Protein AF-A0A7S4M779-F1 (afdb_monomer_lite)

Structure (mmCIF, N/CA/C/O backbone):
data_AF-A0A7S4M779-F1
#
_entry.id   AF-A0A7S4M779-F1
#
loop_
_atom_site.group_PDB
_atom_site.id
_atom_site.type_symbol
_atom_site.label_ato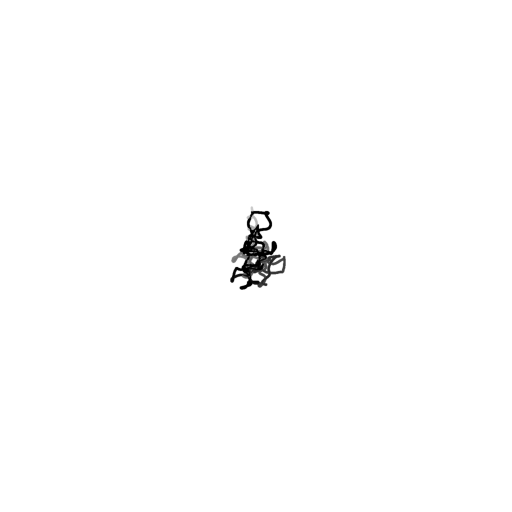m_id
_atom_site.label_alt_id
_atom_site.label_comp_id
_atom_site.label_asym_id
_atom_site.label_entity_id
_atom_site.label_seq_id
_atom_site.pdbx_PDB_ins_code
_atom_site.Cartn_x
_atom_site.Cartn_y
_atom_site.Cartn_z
_atom_site.occupancy
_atom_site.B_iso_or_equiv
_atom_site.auth_seq_id
_atom_site.auth_comp_id
_atom_site.auth_asym_id
_atom_site.auth_atom_id
_atom_site.pdbx_PDB_model_num
ATOM 1 N N . GLU A 1 1 ? 30.381 0.265 -38.214 1.00 66.50 1 GLU A N 1
ATOM 2 C CA . GLU A 1 1 ? 31.724 0.173 -38.810 1.00 66.50 1 GLU A CA 1
ATOM 3 C C . GLU A 1 1 ? 31.673 -0.501 -40.183 1.00 66.50 1 GLU A C 1
ATOM 5 O O . GLU A 1 1 ? 31.716 -1.721 -40.270 1.00 66.50 1 GLU A O 1
ATOM 10 N N . ASN A 1 2 ? 31.564 0.276 -41.263 1.00 76.19 2 ASN A N 1
ATOM 11 C CA . ASN A 1 2 ? 31.778 -0.191 -42.644 1.00 76.19 2 ASN A CA 1
ATOM 12 C C . ASN A 1 2 ? 32.977 0.530 -43.285 1.00 76.19 2 ASN A C 1
ATOM 14 O O . ASN A 1 2 ? 32.935 0.916 -44.449 1.00 76.19 2 ASN A O 1
ATOM 18 N N . TYR A 1 3 ? 34.031 0.741 -42.492 1.00 79.38 3 TYR A N 1
ATOM 19 C CA . TYR A 1 3 ? 35.250 1.413 -42.929 1.00 79.38 3 TYR A CA 1
ATOM 20 C C . TYR A 1 3 ? 35.874 0.699 -44.139 1.00 79.38 3 TYR A C 1
ATOM 22 O O . TYR A 1 3 ? 36.245 -0.472 -44.051 1.00 79.38 3 TYR A O 1
ATOM 30 N N . ASP A 1 4 ? 3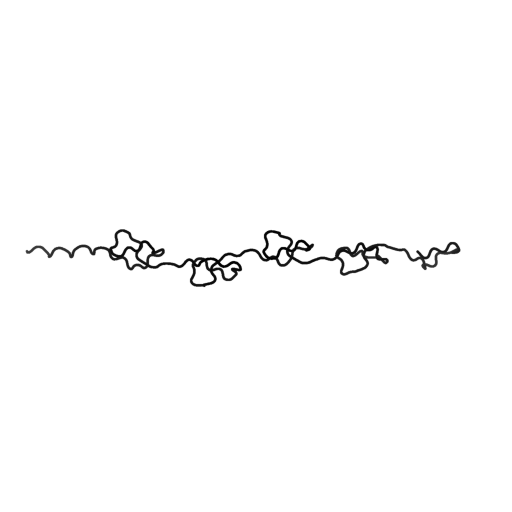6.022 1.431 -45.242 1.00 80.81 4 ASP A N 1
ATOM 31 C CA . ASP A 1 4 ? 36.708 1.002 -46.457 1.00 80.81 4 ASP A CA 1
ATOM 32 C C . ASP A 1 4 ? 37.947 1.882 -46.667 1.00 80.81 4 ASP A C 1
ATOM 34 O O . ASP A 1 4 ? 37.850 3.082 -46.928 1.00 80.81 4 ASP A O 1
ATOM 38 N N . SER A 1 5 ? 39.133 1.283 -46.552 1.00 86.06 5 SER A N 1
ATOM 39 C CA . SER A 1 5 ? 40.408 1.983 -46.737 1.00 86.06 5 SER A CA 1
ATOM 40 C C . SER A 1 5 ? 40.691 2.374 -48.191 1.00 86.06 5 SER A C 1
ATOM 42 O O . SER A 1 5 ? 41.643 3.112 -48.449 1.00 86.06 5 SER A O 1
ATOM 44 N N . THR A 1 6 ? 39.885 1.887 -49.136 1.00 83.69 6 THR A N 1
ATOM 45 C CA . THR A 1 6 ? 39.984 2.185 -50.568 1.00 83.69 6 THR A CA 1
ATOM 46 C C . THR A 1 6 ? 38.994 3.253 -51.035 1.00 83.69 6 THR A C 1
ATOM 48 O O . THR A 1 6 ? 39.075 3.690 -52.184 1.00 83.69 6 THR A O 1
ATOM 51 N N . ALA A 1 7 ? 38.109 3.734 -50.153 1.00 81.94 7 ALA A N 1
ATOM 52 C CA . ALA A 1 7 ? 37.154 4.787 -50.471 1.00 81.94 7 ALA A CA 1
ATOM 53 C C . ALA A 1 7 ? 37.867 6.116 -50.789 1.00 81.94 7 ALA A C 1
ATOM 55 O O . ALA A 1 7 ? 38.608 6.664 -49.972 1.00 81.94 7 ALA A O 1
ATOM 56 N N . THR A 1 8 ? 37.628 6.661 -51.986 1.00 82.31 8 THR A N 1
ATOM 57 C CA . THR A 1 8 ? 38.222 7.933 -52.448 1.00 82.31 8 THR A CA 1
ATOM 58 C C . THR A 1 8 ? 37.240 9.109 -52.448 1.00 82.31 8 THR A C 1
ATOM 60 O O . THR A 1 8 ? 37.622 10.221 -52.808 1.00 82.31 8 THR A O 1
ATOM 63 N N . ALA A 1 9 ? 35.977 8.880 -52.086 1.00 80.25 9 ALA A N 1
ATOM 64 C CA . ALA A 1 9 ? 34.925 9.891 -52.013 1.00 80.25 9 ALA A CA 1
ATOM 65 C C . ALA A 1 9 ? 33.916 9.540 -50.908 1.00 80.25 9 ALA A C 1
ATOM 67 O O . ALA A 1 9 ? 33.738 8.367 -50.590 1.00 80.25 9 ALA A O 1
ATOM 68 N N . LEU A 1 10 ? 33.259 10.559 -50.342 1.00 77.81 10 LEU A N 1
ATOM 69 C CA . LEU A 1 10 ? 32.114 10.387 -49.445 1.00 77.81 10 LEU A CA 1
ATOM 70 C C . LEU A 1 10 ? 30.881 10.062 -50.300 1.00 77.81 10 LEU A C 1
ATOM 72 O O . LEU A 1 10 ? 30.491 10.878 -51.133 1.00 77.81 10 LEU A O 1
ATOM 76 N N . ASP A 1 11 ? 30.293 8.885 -50.117 1.00 83.69 11 ASP A N 1
ATOM 77 C CA . ASP A 1 11 ? 29.097 8.421 -50.839 1.00 83.69 11 ASP A CA 1
ATOM 78 C C . ASP A 1 11 ? 27.867 8.282 -49.922 1.00 83.69 11 ASP A C 1
ATOM 80 O O . ASP A 1 11 ? 26.890 7.632 -50.288 1.00 83.69 11 ASP A O 1
ATOM 84 N N . ASP A 1 12 ? 27.931 8.873 -48.723 1.00 74.56 12 ASP A N 1
ATOM 85 C CA . ASP A 1 12 ? 26.948 8.737 -47.639 1.00 74.56 12 ASP A CA 1
ATOM 86 C C . ASP A 1 12 ? 26.632 7.276 -47.247 1.00 74.56 12 ASP A C 1
ATOM 88 O O . ASP A 1 12 ? 25.677 7.019 -46.515 1.00 74.56 12 ASP A O 1
ATOM 92 N N . SER A 1 13 ? 27.458 6.301 -47.657 1.00 77.44 13 SER A N 1
ATOM 93 C CA . SER A 1 13 ? 27.296 4.898 -47.258 1.00 77.44 13 SER A CA 1
ATOM 94 C C . SER A 1 13 ? 27.825 4.614 -45.847 1.00 77.44 13 SER A C 1
ATOM 96 O O . SER A 1 13 ? 27.590 3.529 -45.316 1.00 77.44 13 SER A O 1
ATOM 98 N N . CYS A 1 14 ? 28.531 5.564 -45.220 1.00 77.25 14 CYS A N 1
ATOM 99 C CA . CYS A 1 14 ? 29.105 5.423 -43.881 1.00 77.25 14 CYS A CA 1
ATOM 100 C C . CYS A 1 14 ? 28.034 5.120 -42.821 1.00 77.25 14 CYS A C 1
ATOM 102 O O . CYS A 1 14 ? 27.195 5.955 -42.485 1.00 77.25 14 CYS A O 1
ATOM 104 N N . VAL A 1 15 ? 28.131 3.940 -42.216 1.00 78.12 15 VAL A N 1
ATOM 105 C CA . VAL A 1 15 ? 27.325 3.522 -41.071 1.00 78.12 15 VAL A CA 1
ATOM 106 C C . VAL A 1 15 ? 28.045 3.953 -39.798 1.00 78.12 15 VAL A C 1
ATOM 108 O O . VAL A 1 15 ? 28.941 3.255 -39.311 1.00 78.12 15 VAL A O 1
ATOM 111 N N . PHE A 1 16 ? 27.643 5.103 -39.254 1.00 80.12 16 PHE A N 1
ATOM 112 C CA . PHE A 1 16 ? 28.054 5.528 -37.917 1.00 80.12 16 PHE A CA 1
ATOM 113 C C . PHE A 1 16 ? 27.394 4.620 -36.876 1.00 80.12 16 PHE A C 1
ATOM 115 O O . PHE A 1 16 ? 26.167 4.555 -36.823 1.00 80.12 16 PHE A O 1
ATOM 122 N N . VAL A 1 17 ? 28.179 3.904 -36.067 1.00 86.38 17 VAL A N 1
ATOM 123 C CA . VAL A 1 17 ? 27.632 3.085 -34.975 1.00 86.38 17 VAL A CA 1
ATOM 124 C C . VAL A 1 17 ? 27.417 3.970 -33.757 1.00 86.38 17 VAL A C 1
ATOM 126 O O . VAL A 1 17 ? 28.365 4.478 -33.164 1.00 86.38 17 VAL A O 1
ATOM 129 N N . ALA A 1 18 ? 26.155 4.133 -33.384 1.00 90.88 18 ALA A N 1
ATOM 130 C CA . ALA A 1 18 ? 25.753 4.726 -32.123 1.00 90.88 18 ALA A CA 1
ATOM 131 C C . ALA A 1 18 ? 25.360 3.583 -31.184 1.00 90.88 18 ALA A C 1
ATOM 133 O O . ALA A 1 18 ? 24.329 2.936 -31.383 1.00 90.88 18 ALA A O 1
ATOM 134 N N . MET A 1 19 ? 26.217 3.310 -30.201 1.00 94.88 19 MET A N 1
ATOM 135 C CA . MET A 1 19 ? 25.958 2.297 -29.181 1.00 94.88 19 MET A CA 1
ATOM 136 C C . MET A 1 19 ? 25.037 2.847 -28.091 1.00 94.88 19 MET A C 1
ATOM 138 O O . MET A 1 19 ? 25.165 4.009 -27.698 1.00 94.88 19 MET A O 1
ATOM 142 N N . GLY A 1 20 ? 24.120 2.010 -27.624 1.00 96.38 20 GLY A N 1
ATOM 143 C CA . GLY A 1 20 ? 23.196 2.308 -26.535 1.00 96.38 20 GLY A CA 1
ATOM 144 C C . GLY A 1 20 ? 21.996 1.373 -26.583 1.00 96.38 20 GLY A C 1
ATOM 145 O O . GLY A 1 20 ? 21.821 0.633 -27.552 1.00 96.38 20 GLY A O 1
ATOM 146 N N . CYS A 1 21 ? 21.132 1.425 -25.570 1.00 98.12 21 CYS A N 1
ATOM 147 C CA . CYS A 1 21 ? 19.927 0.606 -25.577 1.00 98.12 21 CYS A CA 1
ATOM 148 C C . CYS A 1 21 ? 19.030 0.952 -26.776 1.00 98.12 21 CYS A C 1
ATOM 150 O O . CYS A 1 21 ? 18.580 2.092 -26.927 1.00 98.12 21 CYS A O 1
ATOM 152 N N . THR A 1 22 ? 18.750 -0.047 -27.613 1.00 97.31 22 THR A N 1
ATOM 153 C CA . THR A 1 22 ? 17.927 0.120 -28.824 1.00 97.31 22 THR A CA 1
ATOM 154 C C . THR A 1 22 ? 16.450 -0.218 -28.611 1.00 97.31 22 THR A C 1
ATOM 156 O O . THR A 1 22 ? 15.628 0.098 -29.472 1.00 97.31 22 THR A O 1
ATOM 159 N N . ASP A 1 23 ? 16.091 -0.810 -27.467 1.00 97.69 23 ASP A N 1
ATOM 160 C CA . ASP A 1 23 ? 14.706 -1.150 -27.137 1.00 97.69 23 ASP A CA 1
ATOM 161 C C . ASP A 1 23 ? 13.959 0.061 -26.563 1.00 97.69 23 ASP A C 1
ATOM 163 O O . ASP A 1 23 ? 14.285 0.563 -25.491 1.00 97.69 23 ASP A O 1
ATOM 167 N N . THR A 1 24 ? 12.916 0.515 -27.261 1.00 96.81 24 THR A N 1
ATOM 168 C CA . THR A 1 24 ? 12.056 1.633 -26.838 1.00 96.81 24 THR A CA 1
ATOM 169 C C . THR A 1 24 ? 11.231 1.357 -25.579 1.00 96.81 24 THR A C 1
ATOM 171 O O . THR A 1 24 ? 10.675 2.295 -25.011 1.00 96.81 24 THR A O 1
ATOM 174 N N . ALA A 1 25 ? 11.100 0.093 -25.166 1.00 95.38 25 ALA A N 1
ATOM 175 C CA . ALA A 1 25 ? 10.410 -0.294 -23.939 1.00 95.38 25 ALA A CA 1
ATOM 176 C C . ALA A 1 25 ? 11.318 -0.249 -22.696 1.00 95.38 25 ALA A C 1
ATOM 178 O O . ALA A 1 25 ? 10.814 -0.314 -21.576 1.00 95.38 25 ALA A O 1
ATOM 179 N N . ALA A 1 26 ? 12.637 -0.142 -22.875 1.00 96.81 26 ALA A N 1
ATOM 180 C CA . ALA A 1 26 ? 13.583 0.001 -21.777 1.00 96.81 26 ALA A CA 1
ATOM 181 C C . ALA A 1 26 ? 13.554 1.428 -21.207 1.00 96.81 26 ALA A C 1
ATOM 183 O O . ALA A 1 26 ? 13.479 2.410 -21.949 1.00 96.81 26 ALA A O 1
ATOM 184 N N . SER A 1 27 ? 13.708 1.568 -19.891 1.00 95.56 27 SER A N 1
ATOM 185 C CA . SER A 1 27 ? 13.805 2.876 -19.231 1.00 95.56 27 SER A CA 1
ATOM 186 C C . SER A 1 27 ? 15.110 3.614 -19.545 1.00 95.56 27 SER A C 1
ATOM 188 O O . SER A 1 27 ? 15.189 4.831 -19.383 1.00 95.56 27 SER A O 1
ATOM 190 N N . THR A 1 28 ? 16.113 2.906 -20.069 1.00 96.44 28 THR A N 1
ATOM 191 C CA . THR A 1 28 ? 17.381 3.472 -20.558 1.00 96.44 28 THR A CA 1
ATOM 192 C C . THR A 1 28 ? 17.476 3.537 -22.087 1.00 96.44 28 THR A C 1
ATOM 194 O O . THR A 1 28 ? 18.581 3.667 -22.620 1.00 96.44 28 THR A O 1
ATOM 197 N N . TYR A 1 29 ? 16.346 3.472 -22.809 1.00 97.38 29 TYR A N 1
ATOM 198 C CA . TYR A 1 29 ? 16.312 3.640 -24.268 1.00 97.38 29 TYR A CA 1
ATOM 199 C C . TYR A 1 29 ? 17.127 4.862 -24.718 1.00 97.38 29 TYR A C 1
ATOM 201 O O . TYR A 1 29 ? 16.946 5.970 -24.206 1.00 97.38 29 TYR A O 1
ATOM 209 N N . THR A 1 30 ? 18.009 4.668 -25.701 1.00 97.62 30 THR A N 1
ATOM 210 C CA . THR A 1 30 ? 18.876 5.717 -26.245 1.00 97.62 30 THR A CA 1
ATOM 211 C C . THR A 1 30 ? 18.408 6.105 -27.651 1.00 97.62 30 THR A C 1
ATOM 213 O O . THR A 1 30 ? 18.673 5.379 -28.614 1.00 97.62 30 THR A O 1
ATOM 216 N N . PRO A 1 31 ? 17.730 7.259 -27.824 1.00 96.06 31 PRO A N 1
ATOM 217 C CA . PRO A 1 31 ? 17.308 7.718 -29.142 1.00 96.06 31 PRO A CA 1
ATOM 218 C C . PRO A 1 31 ? 18.501 7.865 -30.092 1.00 96.06 31 PRO A C 1
ATOM 220 O O . PRO A 1 31 ? 19.476 8.545 -29.781 1.00 96.06 31 PRO A O 1
ATOM 223 N N . GLY A 1 32 ? 18.411 7.245 -31.269 1.00 91.38 32 GLY A N 1
ATOM 224 C CA . GLY A 1 32 ? 19.474 7.275 -32.277 1.00 91.38 32 GLY A CA 1
ATOM 225 C C . GLY A 1 32 ? 20.554 6.201 -32.115 1.00 91.38 32 GLY A C 1
ATOM 226 O O . GLY A 1 32 ? 21.395 6.092 -33.006 1.00 91.38 32 GLY A O 1
ATOM 227 N N . ALA A 1 33 ? 20.517 5.382 -31.054 1.00 94.94 33 ALA A N 1
ATOM 228 C CA . ALA A 1 33 ? 21.315 4.161 -31.001 1.00 94.94 33 ALA A CA 1
ATOM 229 C C . ALA A 1 33 ? 20.868 3.194 -32.108 1.00 94.94 33 ALA A C 1
ATOM 231 O O . ALA A 1 33 ? 19.674 2.998 -32.344 1.00 94.94 33 ALA A O 1
ATOM 232 N N . ASN A 1 34 ? 21.833 2.600 -32.803 1.00 92.00 34 ASN A N 1
ATOM 233 C CA . ASN A 1 34 ? 21.600 1.634 -33.880 1.00 92.00 34 ASN A CA 1
ATOM 234 C C . ASN A 1 34 ? 22.317 0.298 -33.650 1.00 92.00 34 ASN A C 1
ATOM 236 O O . ASN A 1 34 ? 22.244 -0.596 -34.493 1.00 92.00 34 ASN A O 1
ATOM 240 N N . MET A 1 35 ? 22.979 0.156 -32.505 1.00 93.69 35 MET A N 1
ATOM 241 C CA . MET A 1 35 ? 23.591 -1.076 -32.041 1.00 93.69 35 MET A CA 1
ATOM 242 C C . MET A 1 35 ? 23.382 -1.188 -30.535 1.00 93.69 35 MET A C 1
ATOM 244 O O . MET A 1 35 ? 23.803 -0.305 -29.790 1.00 93.69 35 MET A O 1
ATOM 248 N N . ASP A 1 36 ? 22.733 -2.272 -30.112 1.00 96.56 36 ASP A N 1
ATOM 249 C CA . ASP A 1 36 ? 22.539 -2.558 -28.694 1.00 96.56 36 ASP A CA 1
ATOM 250 C C . ASP A 1 36 ? 23.879 -2.890 -28.034 1.00 96.56 36 ASP A C 1
ATOM 252 O O . ASP A 1 36 ? 24.632 -3.738 -28.517 1.00 96.56 36 ASP A O 1
ATOM 256 N N . ASP A 1 37 ? 24.171 -2.211 -26.931 1.00 96.62 37 ASP A N 1
ATOM 257 C CA . ASP A 1 37 ? 25.361 -2.426 -26.110 1.00 96.62 37 ASP A CA 1
ATOM 258 C C . ASP A 1 37 ? 25.060 -3.209 -24.823 1.00 96.62 37 ASP A C 1
ATOM 260 O O . ASP A 1 37 ? 25.950 -3.411 -23.996 1.00 96.62 37 ASP A O 1
ATOM 264 N N . GLY A 1 38 ? 23.814 -3.666 -24.653 1.00 96.06 38 GLY A N 1
ATOM 265 C CA . GLY A 1 38 ? 23.366 -4.385 -23.464 1.00 96.06 38 GLY A CA 1
ATOM 266 C C . GLY A 1 38 ? 23.091 -3.478 -22.262 1.00 96.06 38 GLY A C 1
ATOM 267 O O . GLY A 1 38 ? 22.916 -3.987 -21.156 1.00 96.06 38 GLY A O 1
ATOM 268 N N . SER A 1 39 ? 23.036 -2.153 -22.448 1.00 96.31 39 SER A N 1
ATOM 269 C CA . SER A 1 39 ? 22.711 -1.183 -21.388 1.00 96.31 39 SER A CA 1
ATOM 270 C C . SER A 1 39 ? 21.212 -1.059 -21.073 1.00 96.31 39 SER A C 1
ATOM 272 O O . SER A 1 39 ? 20.830 -0.253 -20.219 1.00 96.31 39 SER A O 1
ATOM 274 N N . CYS A 1 40 ? 20.349 -1.829 -21.744 1.00 97.44 40 CYS A N 1
ATOM 275 C CA . CYS A 1 40 ? 18.907 -1.790 -21.522 1.00 97.44 40 CYS A CA 1
ATOM 276 C C . CYS A 1 40 ? 18.535 -2.213 -20.093 1.00 97.44 40 CYS A C 1
ATOM 278 O O . CYS A 1 40 ? 18.756 -3.354 -19.685 1.00 97.44 40 CYS A O 1
ATOM 280 N N . LEU A 1 41 ? 17.912 -1.295 -19.357 1.00 95.62 41 LEU A N 1
ATOM 281 C CA . LEU A 1 41 ? 17.250 -1.550 -18.085 1.00 95.62 41 LEU A CA 1
ATOM 282 C C . LEU A 1 41 ? 15.745 -1.440 -18.288 1.00 95.62 41 LEU A C 1
ATOM 284 O O . LEU A 1 41 ? 15.272 -0.591 -19.040 1.00 95.62 41 LEU A O 1
ATOM 288 N N . TYR A 1 42 ? 15.001 -2.304 -17.613 1.00 95.38 42 TYR A N 1
ATOM 289 C CA . TYR A 1 42 ? 13.548 -2.327 -17.678 1.00 95.38 42 TYR A CA 1
ATOM 290 C C . TYR A 1 42 ? 12.989 -2.030 -16.300 1.00 95.38 42 TYR A C 1
ATOM 292 O O . TYR A 1 42 ? 13.522 -2.496 -15.290 1.00 95.38 42 TYR A O 1
ATOM 300 N N . ASP A 1 43 ? 11.905 -1.267 -16.276 1.00 96.25 43 ASP A N 1
ATOM 301 C CA . ASP A 1 43 ? 11.215 -0.970 -15.035 1.00 96.25 43 ASP A CA 1
ATOM 302 C C . ASP A 1 43 ? 10.527 -2.229 -14.507 1.00 96.25 43 ASP A C 1
ATOM 304 O O . ASP A 1 43 ? 9.755 -2.891 -15.205 1.00 96.25 43 ASP A O 1
ATOM 308 N N . VAL A 1 44 ? 10.808 -2.549 -13.247 1.00 96.50 44 VAL A N 1
ATOM 309 C CA . VAL A 1 44 ? 10.096 -3.572 -12.489 1.00 96.50 44 VAL A CA 1
ATOM 310 C C . VAL A 1 44 ? 9.117 -2.837 -11.589 1.00 96.50 44 VAL A C 1
ATOM 312 O O . VAL A 1 44 ? 9.512 -2.149 -10.646 1.00 96.50 44 VAL A O 1
ATOM 315 N N . PHE A 1 45 ? 7.833 -2.940 -11.913 1.00 96.50 45 PHE A N 1
ATOM 316 C CA . PHE A 1 45 ? 6.776 -2.302 -11.140 1.00 96.50 45 PHE A CA 1
ATOM 317 C C . PHE A 1 45 ? 6.429 -3.140 -9.912 1.00 96.50 45 PHE A C 1
ATOM 319 O O . PHE A 1 45 ? 6.135 -4.328 -10.033 1.00 96.50 45 PHE A O 1
ATOM 326 N N . GLY A 1 46 ? 6.401 -2.503 -8.747 1.00 97.88 46 GLY A N 1
ATOM 327 C CA . GLY A 1 46 ? 6.028 -3.130 -7.483 1.00 97.88 46 GLY A CA 1
ATOM 328 C C . GLY A 1 46 ? 6.204 -2.159 -6.321 1.00 97.88 46 GLY A C 1
ATOM 329 O O . GLY A 1 46 ? 6.561 -0.998 -6.524 1.00 97.88 46 GLY A O 1
ATOM 330 N N . CYS A 1 47 ? 5.942 -2.615 -5.099 1.00 98.38 47 CYS A N 1
ATOM 331 C CA . CYS A 1 47 ? 6.113 -1.758 -3.934 1.00 98.38 47 CYS A CA 1
ATOM 332 C C . CYS A 1 47 ? 7.564 -1.790 -3.445 1.00 98.38 47 CYS A C 1
ATOM 334 O O . CYS A 1 47 ? 8.062 -2.834 -3.047 1.00 98.38 47 CYS A O 1
ATOM 336 N N . THR A 1 48 ? 8.230 -0.646 -3.425 1.00 97.94 48 THR A N 1
ATOM 337 C CA . THR A 1 48 ? 9.610 -0.464 -2.957 1.00 97.94 48 THR A CA 1
ATOM 338 C C . THR A 1 48 ? 9.695 -0.116 -1.467 1.00 97.94 48 THR A C 1
ATOM 340 O O . THR A 1 48 ? 10.790 -0.117 -0.901 1.00 97.94 48 THR A O 1
ATOM 343 N N . ASP A 1 49 ? 8.562 0.138 -0.803 1.00 97.62 49 ASP A N 1
ATOM 344 C CA . ASP A 1 49 ? 8.509 0.406 0.636 1.00 97.62 49 ASP A CA 1
ATOM 345 C C . ASP A 1 49 ? 8.563 -0.903 1.460 1.00 97.62 49 ASP A C 1
ATOM 347 O O . ASP A 1 49 ? 7.610 -1.694 1.414 1.00 97.62 49 ASP A O 1
ATOM 351 N N . PRO A 1 50 ? 9.622 -1.131 2.269 1.00 97.12 50 PRO A N 1
ATOM 352 C CA . PRO A 1 50 ? 9.779 -2.339 3.085 1.00 97.12 50 PRO A CA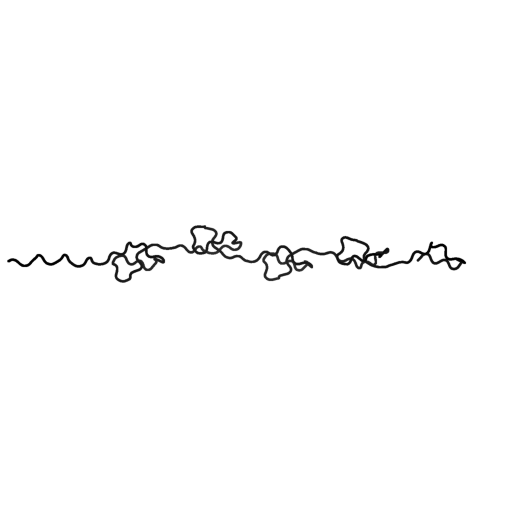 1
ATOM 353 C C . PRO A 1 50 ? 8.782 -2.455 4.246 1.00 97.12 50 PRO A C 1
ATOM 355 O O . PRO A 1 50 ? 8.729 -3.493 4.904 1.00 97.12 50 PRO A O 1
ATOM 358 N N . THR A 1 51 ? 8.015 -1.403 4.535 1.00 95.81 51 THR A N 1
ATOM 359 C CA . THR A 1 51 ? 6.953 -1.407 5.552 1.00 95.81 51 THR A CA 1
ATOM 360 C C . THR A 1 51 ? 5.590 -1.828 4.997 1.00 95.81 51 THR A C 1
ATOM 362 O O . THR A 1 51 ? 4.653 -2.049 5.768 1.00 95.81 51 THR A O 1
ATOM 365 N N . SER A 1 52 ? 5.465 -1.967 3.675 1.00 97.62 52 SER A N 1
ATOM 366 C CA . SER A 1 52 ? 4.246 -2.450 3.029 1.00 97.62 52 SER A CA 1
ATOM 367 C C . SER A 1 52 ? 4.075 -3.971 3.162 1.00 97.62 52 SER A C 1
ATOM 369 O O . SER A 1 52 ? 5.032 -4.725 3.338 1.00 97.62 52 SER A O 1
ATOM 371 N N . LEU A 1 53 ? 2.834 -4.444 3.037 1.00 96.62 53 LEU A N 1
ATOM 372 C CA . LEU A 1 53 ? 2.493 -5.872 3.052 1.00 96.62 53 LEU A CA 1
ATOM 373 C C . LEU A 1 53 ? 2.931 -6.612 1.782 1.00 96.62 53 LEU A C 1
ATOM 375 O O . LEU A 1 53 ? 3.054 -7.835 1.795 1.00 96.62 53 LEU A O 1
ATOM 379 N N . ASN A 1 54 ? 3.132 -5.884 0.686 1.00 97.25 54 ASN A N 1
ATOM 380 C CA . ASN A 1 54 ? 3.490 -6.419 -0.624 1.00 97.25 54 ASN A CA 1
ATOM 381 C C . ASN A 1 54 ? 4.818 -5.845 -1.135 1.00 97.25 54 ASN A C 1
ATOM 383 O O . ASN A 1 54 ? 4.970 -5.635 -2.338 1.00 97.25 54 ASN A O 1
ATOM 387 N N . TYR A 1 55 ? 5.756 -5.593 -0.218 1.00 98.00 55 TYR A N 1
ATOM 388 C CA . TYR A 1 55 ? 7.104 -5.150 -0.550 1.00 98.00 55 TYR A CA 1
ATOM 389 C C . TYR A 1 55 ? 7.773 -6.111 -1.541 1.00 98.00 55 TYR A C 1
ATOM 391 O O . TYR A 1 55 ? 7.841 -7.321 -1.310 1.00 98.00 55 TYR A O 1
ATOM 399 N N . ASP A 1 56 ? 8.301 -5.547 -2.621 1.00 98.19 56 ASP A N 1
ATOM 400 C CA . ASP A 1 56 ? 9.081 -6.214 -3.647 1.00 98.19 56 ASP A CA 1
ATOM 401 C C . ASP A 1 56 ? 10.466 -5.563 -3.729 1.00 98.19 56 ASP A C 1
ATOM 403 O O . ASP A 1 56 ? 10.647 -4.451 -4.223 1.00 98.19 56 ASP A O 1
ATOM 407 N N . SER A 1 57 ? 11.477 -6.293 -3.262 1.00 97.44 57 SER A N 1
ATOM 408 C CA . SER A 1 57 ? 12.871 -5.846 -3.289 1.00 97.44 57 SER A CA 1
ATOM 409 C C . SER A 1 57 ? 13.471 -5.740 -4.694 1.00 97.44 57 SER A C 1
ATOM 411 O O . SER A 1 57 ? 14.562 -5.192 -4.839 1.00 97.44 57 SER A O 1
ATOM 413 N N . LEU A 1 58 ? 12.818 -6.317 -5.708 1.00 95.69 58 LEU A N 1
ATOM 414 C CA . LEU A 1 58 ? 13.243 -6.230 -7.105 1.00 95.69 58 LEU A CA 1
ATOM 415 C C . LEU A 1 58 ? 12.568 -5.072 -7.845 1.00 95.69 58 LEU A C 1
ATOM 417 O O . LEU A 1 58 ? 12.999 -4.749 -8.952 1.00 95.69 58 LEU A O 1
ATOM 421 N N . ALA A 1 59 ? 11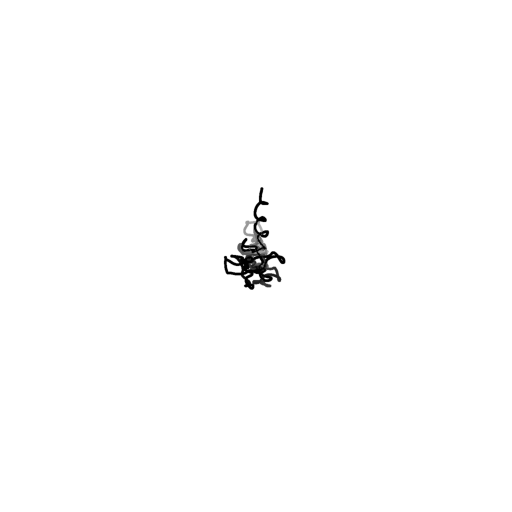.541 -4.449 -7.258 1.00 97.31 59 ALA A N 1
ATOM 422 C CA . ALA A 1 59 ? 10.874 -3.310 -7.862 1.00 97.31 59 ALA A CA 1
ATOM 423 C C . ALA A 1 59 ? 11.837 -2.123 -7.991 1.00 97.31 59 ALA A C 1
ATOM 425 O O . ALA A 1 59 ? 12.535 -1.741 -7.050 1.00 97.31 59 ALA A O 1
ATOM 426 N N . THR A 1 60 ? 11.862 -1.529 -9.179 1.00 94.75 60 THR A N 1
ATOM 427 C CA . THR A 1 60 ? 12.648 -0.329 -9.491 1.00 94.75 60 THR A CA 1
ATOM 428 C C . THR A 1 60 ? 11.769 0.913 -9.608 1.00 94.75 60 THR A C 1
ATOM 430 O O . THR A 1 60 ? 12.286 2.029 -9.574 1.00 94.75 60 THR A O 1
ATOM 433 N N . VAL A 1 61 ? 10.445 0.732 -9.706 1.00 95.94 61 VAL A N 1
ATOM 434 C CA . VAL A 1 61 ? 9.450 1.806 -9.773 1.00 95.94 61 VAL A CA 1
ATOM 435 C C . VAL A 1 61 ? 8.327 1.540 -8.775 1.00 95.94 61 VAL A C 1
ATOM 437 O O . VAL A 1 61 ? 7.623 0.536 -8.878 1.00 95.94 61 VAL A O 1
ATOM 440 N N . GLU A 1 62 ? 8.140 2.485 -7.851 1.00 97.50 62 GLU A N 1
ATOM 441 C CA . GLU A 1 62 ? 7.117 2.450 -6.803 1.00 97.50 62 GLU A CA 1
ATOM 442 C C . GLU A 1 62 ? 5.702 2.438 -7.390 1.00 97.50 62 GLU A C 1
ATOM 444 O O . GLU A 1 62 ? 5.225 3.449 -7.913 1.00 97.50 62 GLU A O 1
ATOM 449 N N . GLN A 1 63 ? 5.012 1.302 -7.274 1.00 97.44 63 GLN A N 1
ATOM 450 C CA . GLN A 1 63 ? 3.612 1.148 -7.657 1.00 97.44 63 GLN A CA 1
ATOM 451 C C . GLN A 1 63 ? 2.879 0.107 -6.801 1.00 97.44 63 GLN A C 1
ATOM 453 O O . GLN A 1 63 ? 3.399 -0.958 -6.481 1.00 97.44 63 GLN A O 1
ATOM 458 N N . GLY A 1 64 ? 1.606 0.385 -6.499 1.00 95.81 64 GLY A N 1
ATOM 459 C CA . GLY A 1 64 ? 0.674 -0.618 -5.974 1.00 95.81 64 GLY A CA 1
ATOM 460 C C . GLY A 1 64 ? 0.903 -1.058 -4.524 1.00 95.81 64 GLY A C 1
ATOM 461 O O . GLY A 1 64 ? 0.527 -2.173 -4.173 1.00 95.81 64 GLY A O 1
ATOM 462 N N . CYS A 1 65 ? 1.501 -0.225 -3.673 1.00 97.38 65 CYS A N 1
ATOM 463 C CA . CYS A 1 65 ? 1.721 -0.560 -2.265 1.00 97.38 65 CYS A CA 1
ATOM 464 C C . CYS A 1 65 ? 0.424 -0.785 -1.477 1.00 97.38 65 CYS A C 1
ATOM 466 O O . CYS A 1 65 ? -0.530 -0.012 -1.565 1.00 97.38 65 CYS A O 1
ATOM 468 N N . THR A 1 66 ? 0.425 -1.835 -0.659 1.00 97.31 66 THR A N 1
ATOM 469 C CA . THR A 1 66 ? -0.639 -2.193 0.279 1.00 97.31 66 THR A CA 1
ATOM 470 C C . THR A 1 66 ? -0.108 -2.026 1.695 1.00 97.31 66 THR A C 1
ATOM 472 O O . THR A 1 66 ? 0.740 -2.793 2.145 1.00 97.31 66 THR A O 1
ATOM 475 N N . PHE A 1 67 ? -0.610 -1.026 2.412 1.00 95.94 67 PHE A N 1
ATOM 476 C CA . PHE A 1 67 ? -0.232 -0.776 3.802 1.00 95.94 67 PHE A CA 1
ATOM 477 C C . PHE A 1 67 ? -1.229 -1.392 4.767 1.00 95.94 67 PHE A C 1
ATOM 479 O O . PHE A 1 67 ? -2.398 -1.557 4.431 1.00 95.94 67 PHE A O 1
ATOM 486 N N . VAL A 1 68 ? -0.770 -1.708 5.976 1.00 96.75 68 VAL A N 1
ATOM 487 C CA . VAL A 1 68 ? -1.627 -2.249 7.032 1.00 96.75 68 VAL A CA 1
ATOM 488 C C . VAL A 1 68 ? -2.725 -1.247 7.382 1.00 96.75 68 VAL A C 1
ATOM 490 O O . VAL A 1 68 ? -2.449 -0.144 7.849 1.00 96.75 68 VAL A O 1
ATOM 493 N N . VAL A 1 69 ? -3.974 -1.674 7.207 1.00 96.44 69 VAL A N 1
ATOM 494 C CA . VAL A 1 69 ? -5.156 -1.001 7.744 1.00 96.44 69 VAL A CA 1
ATOM 495 C C . VAL A 1 69 ? -5.774 -1.938 8.767 1.00 96.44 69 VAL A C 1
ATOM 497 O O . VAL A 1 69 ? -6.299 -3.003 8.430 1.00 96.44 69 VAL A O 1
ATOM 500 N N . THR A 1 70 ? -5.662 -1.548 10.031 1.00 96.81 70 THR A N 1
ATOM 501 C CA . THR A 1 70 ? -6.165 -2.321 11.164 1.00 96.81 70 THR A CA 1
ATOM 502 C C . THR A 1 70 ? -7.578 -1.877 11.506 1.00 96.81 70 THR A C 1
ATOM 504 O O . THR A 1 70 ? -7.803 -0.700 11.780 1.00 96.81 70 THR A O 1
ATOM 507 N N . GLY A 1 71 ? -8.521 -2.816 11.567 1.00 97.12 71 GLY A N 1
ATOM 508 C CA . GLY A 1 71 ? -9.891 -2.505 11.964 1.00 97.12 71 GLY A CA 1
ATOM 509 C C . GLY A 1 71 ? -10.783 -3.728 12.115 1.00 97.12 71 GLY A C 1
ATOM 510 O O . GLY A 1 71 ? -10.437 -4.844 11.724 1.00 97.12 71 GLY A O 1
ATOM 511 N N . CYS A 1 72 ? -11.935 -3.511 12.736 1.00 97.31 72 CYS A N 1
ATOM 512 C CA . CYS A 1 72 ? -13.012 -4.488 12.794 1.00 97.31 72 CYS A CA 1
ATOM 513 C C . CYS A 1 72 ? -13.721 -4.554 11.431 1.00 97.31 72 CYS A C 1
ATOM 515 O O . CYS A 1 72 ? -13.877 -3.539 10.755 1.00 97.31 72 CYS A O 1
ATOM 517 N N . MET A 1 73 ? -14.174 -5.747 11.039 1.00 95.12 73 MET A N 1
ATOM 518 C CA . MET A 1 73 ? -14.917 -5.968 9.788 1.00 95.12 73 MET A CA 1
ATOM 519 C C . MET A 1 73 ? -16.445 -5.940 9.976 1.00 95.12 73 MET A C 1
ATOM 521 O O . MET A 1 73 ? -17.184 -5.992 8.996 1.00 95.12 73 MET A O 1
ATOM 525 N N . ASP A 1 74 ? -16.928 -5.849 11.217 1.00 95.75 74 ASP A N 1
ATOM 526 C CA . ASP A 1 74 ? -18.344 -5.653 11.537 1.00 95.75 74 ASP A CA 1
ATOM 527 C C . ASP A 1 74 ? -18.676 -4.157 11.549 1.00 95.75 74 ASP A C 1
ATOM 529 O O . ASP A 1 74 ? -18.128 -3.403 12.352 1.00 95.75 74 ASP A O 1
ATOM 533 N N . SER A 1 75 ? -19.605 -3.734 10.688 1.00 96.12 75 SER A N 1
ATOM 534 C CA . SER A 1 75 ? -20.071 -2.342 10.576 1.00 96.12 75 SER A CA 1
ATOM 535 C C . SER A 1 75 ? -20.724 -1.782 11.842 1.00 96.12 75 SER A C 1
ATOM 537 O O . SER A 1 75 ? -20.928 -0.576 11.944 1.00 96.12 75 SER A O 1
ATOM 539 N N . SER A 1 76 ? -21.084 -2.648 12.790 1.00 93.56 76 SER A N 1
ATOM 540 C CA . SER A 1 76 ? -21.656 -2.273 14.087 1.00 93.56 76 SER A CA 1
ATOM 541 C C . SER A 1 76 ? -20.574 -1.937 15.120 1.00 93.56 76 SER A C 1
ATOM 543 O O . SER A 1 76 ? -20.889 -1.429 16.195 1.00 93.56 76 SER A O 1
ATOM 545 N N . GLY A 1 77 ? -19.307 -2.255 14.828 1.00 95.00 77 GLY A N 1
ATOM 546 C CA . GLY A 1 77 ? -18.172 -1.969 15.695 1.00 95.00 77 GLY A CA 1
ATOM 547 C C . GLY A 1 77 ? -17.736 -0.504 15.619 1.00 95.00 77 GLY A C 1
ATOM 548 O O . GLY A 1 77 ? -17.670 0.091 14.548 1.00 95.00 77 GLY A O 1
ATOM 549 N N . ILE A 1 78 ? -17.356 0.069 16.758 1.00 93.50 78 ILE A N 1
ATOM 550 C CA . ILE A 1 78 ? -16.829 1.437 16.880 1.00 93.50 78 ILE A CA 1
ATOM 551 C C . ILE A 1 78 ? -15.517 1.590 16.097 1.00 93.50 78 ILE A C 1
ATOM 553 O O . ILE A 1 78 ? -15.251 2.636 15.515 1.00 93.50 78 ILE A O 1
ATOM 557 N N . ASN A 1 79 ? -14.689 0.543 16.070 1.00 94.94 79 ASN A N 1
ATOM 558 C CA . ASN A 1 79 ? -13.439 0.492 15.309 1.00 94.94 79 ASN A CA 1
ATOM 559 C C . ASN A 1 79 ? -13.602 -0.205 13.948 1.00 94.94 79 ASN A C 1
ATOM 561 O O . ASN A 1 79 ? -12.652 -0.819 13.454 1.00 94.94 79 ASN A O 1
ATOM 565 N N . TYR A 1 80 ? -14.805 -0.169 13.371 1.00 96.62 80 TYR A N 1
ATOM 566 C CA . TYR A 1 80 ? -15.048 -0.654 12.019 1.00 96.62 80 TYR A CA 1
ATOM 567 C C . TYR A 1 80 ? -14.186 0.098 11.001 1.00 96.62 80 TYR A C 1
ATOM 569 O O . TYR A 1 80 ? -14.174 1.329 10.978 1.00 96.62 80 TYR A O 1
ATOM 577 N N . ALA A 1 81 ? -13.506 -0.644 10.130 1.00 97.44 81 ALA A N 1
ATOM 578 C CA . ALA A 1 81 ? -12.857 -0.091 8.949 1.00 97.44 81 ALA A CA 1
ATOM 579 C C . ALA A 1 81 ? -13.151 -0.996 7.750 1.00 97.44 81 ALA A C 1
ATOM 581 O O . ALA A 1 81 ? -12.777 -2.169 7.725 1.00 97.44 81 ALA A O 1
ATOM 582 N N . ALA A 1 82 ? -13.858 -0.448 6.760 1.00 95.62 82 ALA A N 1
ATOM 583 C CA . ALA A 1 82 ? -14.312 -1.190 5.582 1.00 95.62 82 ALA A CA 1
ATOM 584 C C . ALA A 1 82 ? -13.153 -1.680 4.698 1.00 95.62 82 ALA A C 1
ATOM 586 O O . ALA A 1 82 ? -13.283 -2.676 3.992 1.00 95.62 82 ALA A O 1
ATOM 587 N N . ASP A 1 83 ? -12.031 -0.970 4.743 1.00 94.62 83 ASP A N 1
ATOM 588 C CA . ASP A 1 83 ? -10.785 -1.241 4.036 1.00 94.62 83 ASP A CA 1
ATOM 589 C C . ASP A 1 83 ? -9.751 -1.971 4.911 1.00 94.62 83 ASP A C 1
ATOM 591 O O . ASP A 1 83 ? -8.600 -2.125 4.499 1.00 94.62 83 ASP A O 1
ATOM 595 N N . ALA A 1 84 ? -10.148 -2.456 6.097 1.00 96.50 84 ALA A N 1
ATOM 596 C CA . ALA A 1 84 ? -9.272 -3.241 6.954 1.00 96.50 84 ALA A CA 1
ATOM 597 C C . ALA A 1 84 ? -8.755 -4.479 6.213 1.00 96.50 84 ALA A C 1
ATOM 599 O O . ALA A 1 84 ? -9.503 -5.404 5.892 1.00 96.50 84 ALA A O 1
ATOM 600 N N . ASN A 1 85 ? -7.443 -4.524 6.009 1.00 95.06 85 ASN A N 1
ATOM 601 C CA . ASN A 1 85 ? -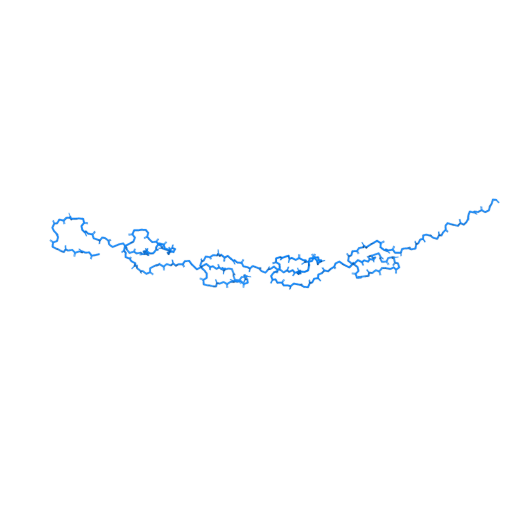6.738 -5.713 5.530 1.00 95.06 85 ASN A CA 1
ATOM 602 C C . ASN A 1 85 ? -6.090 -6.505 6.672 1.00 95.06 85 ASN A C 1
ATOM 604 O O . ASN A 1 85 ? -5.580 -7.601 6.456 1.00 95.06 85 ASN A O 1
ATOM 608 N N . THR A 1 86 ? -6.139 -5.966 7.890 1.00 95.88 86 THR A N 1
ATOM 609 C CA . THR A 1 86 ? -5.669 -6.618 9.107 1.00 95.88 86 THR A CA 1
ATOM 610 C C . THR A 1 86 ? -6.788 -6.579 10.142 1.00 95.88 86 THR A C 1
ATOM 612 O O . THR A 1 86 ? -7.147 -5.520 10.659 1.00 95.88 86 THR A O 1
ATOM 615 N N . ALA A 1 87 ? -7.374 -7.744 10.427 1.00 94.88 87 ALA A N 1
ATOM 616 C CA . ALA A 1 87 ? -8.519 -7.839 11.324 1.00 94.88 87 ALA A CA 1
ATOM 617 C C . ALA A 1 87 ? -8.126 -7.504 12.771 1.00 94.88 87 ALA A C 1
ATOM 619 O O . ALA A 1 87 ? -7.172 -8.059 13.319 1.00 94.88 87 ALA A O 1
ATOM 620 N N . ALA A 1 88 ? -8.908 -6.632 13.400 1.00 96.00 88 ALA A N 1
ATOM 621 C CA . ALA A 1 88 ? -8.838 -6.330 14.822 1.00 96.00 88 ALA A CA 1
ATOM 622 C C . ALA A 1 88 ? -10.097 -6.811 15.549 1.00 96.00 88 ALA A C 1
ATOM 624 O O . ALA A 1 88 ? -11.160 -6.982 14.950 1.00 96.00 88 ALA A O 1
ATOM 625 N N . ALA A 1 89 ? -9.985 -6.994 16.867 1.00 96.06 89 ALA A N 1
ATOM 626 C CA . ALA A 1 89 ? -11.147 -7.244 17.709 1.00 96.06 89 ALA A CA 1
ATOM 627 C C . ALA A 1 89 ? -12.124 -6.062 17.628 1.00 96.06 89 ALA A C 1
ATOM 629 O O . ALA A 1 89 ? -11.708 -4.903 17.662 1.00 96.06 89 ALA A O 1
ATOM 630 N N . CYS A 1 90 ? -13.415 -6.361 17.530 1.00 95.62 90 CYS A N 1
ATOM 631 C CA . CYS A 1 90 ? -14.452 -5.344 17.468 1.00 95.62 90 CYS A CA 1
ATOM 632 C C . CYS A 1 90 ? -14.732 -4.768 18.857 1.00 95.62 90 CYS A C 1
ATOM 634 O O . CYS A 1 90 ? -14.961 -5.508 19.814 1.00 95.62 90 CYS A O 1
ATOM 636 N N . ALA A 1 91 ? -14.727 -3.443 18.947 1.00 93.56 91 ALA A N 1
ATOM 637 C CA . ALA A 1 91 ? -15.248 -2.705 20.084 1.00 93.56 91 ALA A CA 1
ATOM 638 C C . ALA A 1 91 ? -16.705 -2.343 19.793 1.00 93.56 91 ALA A C 1
ATOM 640 O O . ALA A 1 91 ? -16.993 -1.791 18.736 1.00 93.56 91 ALA A O 1
ATOM 641 N N . TYR A 1 92 ? -17.612 -2.631 20.721 1.00 93.50 92 TYR A N 1
ATOM 642 C CA . TYR A 1 92 ? -19.024 -2.271 20.602 1.00 93.50 92 TYR A CA 1
ATOM 643 C C . TYR A 1 92 ? -19.408 -1.293 21.698 1.00 93.50 92 TYR A C 1
ATOM 645 O O . TYR A 1 92 ? -18.822 -1.303 22.782 1.00 93.50 92 TYR A O 1
ATOM 653 N N . GLU A 1 93 ? -20.418 -0.472 21.422 1.00 92.88 93 GLU A N 1
ATOM 654 C CA . GLU A 1 93 ? -21.050 0.318 22.468 1.00 92.88 93 GLU A CA 1
ATOM 655 C C . GLU A 1 93 ? -21.854 -0.611 23.378 1.00 92.88 93 GLU A C 1
ATOM 657 O O . GLU A 1 93 ? -22.724 -1.355 22.919 1.00 92.88 93 GLU A O 1
ATOM 662 N N . VAL A 1 94 ? -21.581 -0.549 24.677 1.00 94.50 94 VAL A N 1
ATOM 663 C CA . VAL A 1 94 ? -22.410 -1.191 25.695 1.00 94.50 94 VAL A CA 1
ATOM 664 C C . VAL A 1 94 ? -23.351 -0.128 26.240 1.00 94.50 94 VAL A C 1
ATOM 666 O O . VAL A 1 94 ? -22.910 0.864 26.823 1.00 94.50 94 VAL A O 1
ATOM 669 N N . LYS A 1 95 ? -24.648 -0.315 26.003 1.00 95.00 95 LYS A N 1
ATOM 670 C CA . LYS A 1 95 ? -25.702 0.582 26.480 1.00 95.00 95 LYS A CA 1
ATOM 671 C C . LYS A 1 95 ? -26.138 0.182 27.882 1.00 95.00 95 LYS A C 1
ATOM 673 O O . LYS A 1 95 ? -26.468 -0.980 28.100 1.00 95.00 95 LYS A O 1
ATOM 678 N N . GLY A 1 96 ? -26.163 1.149 28.790 1.00 95.69 96 GLY A N 1
ATOM 679 C CA . GLY A 1 96 ? -26.639 0.967 30.157 1.00 95.69 96 GLY A CA 1
ATOM 680 C C . GLY A 1 96 ? -26.486 2.247 30.971 1.00 95.69 96 GLY A C 1
ATOM 681 O O . GLY A 1 96 ? -25.936 3.236 30.493 1.00 95.69 96 GLY A O 1
ATOM 682 N N . CYS A 1 97 ? -26.958 2.246 32.216 1.00 96.81 97 CYS A N 1
ATOM 683 C CA . CYS A 1 97 ? -26.868 3.435 33.056 1.00 96.81 97 CYS A CA 1
ATOM 684 C C . CYS A 1 97 ? -25.423 3.696 33.513 1.00 96.81 97 CYS A C 1
ATOM 686 O O . CYS A 1 97 ? -24.855 2.917 34.276 1.00 96.81 97 CYS A O 1
ATOM 688 N N . MET A 1 98 ? -24.856 4.846 33.141 1.00 96.06 98 MET A N 1
ATOM 689 C CA . MET A 1 98 ? -23.481 5.219 33.517 1.00 96.06 98 MET A CA 1
ATOM 690 C C . MET A 1 98 ? -23.380 5.988 34.847 1.00 96.06 98 MET A C 1
ATOM 692 O O . MET A 1 98 ? -22.276 6.307 35.286 1.00 96.06 98 MET A O 1
ATOM 696 N N . SER A 1 99 ? -24.504 6.312 35.500 1.00 93.88 99 SER A N 1
ATOM 697 C CA . SER A 1 99 ? -24.520 7.085 36.753 1.00 93.88 99 SER A CA 1
ATOM 698 C C . SER A 1 99 ? -24.232 6.201 37.974 1.00 93.88 99 SER A C 1
ATOM 700 O O . SER A 1 99 ? -25.085 5.384 38.324 1.00 93.88 99 SER A O 1
ATOM 702 N N . PRO A 1 100 ? -23.120 6.401 38.713 1.00 92.88 100 PRO A N 1
ATOM 703 C CA . PRO A 1 100 ? -22.797 5.585 39.892 1.00 92.88 100 PRO A CA 1
ATOM 704 C C . PRO A 1 100 ? -23.782 5.745 41.060 1.00 92.88 100 PRO A C 1
ATOM 706 O O . PRO A 1 100 ? -23.751 4.966 42.008 1.00 92.88 100 PRO A O 1
ATOM 709 N N . ALA A 1 101 ? -24.629 6.780 41.023 1.00 89.94 101 ALA A N 1
ATOM 710 C CA . ALA A 1 101 ? -25.659 7.041 42.028 1.00 89.94 101 ALA A CA 1
ATOM 711 C C . ALA A 1 101 ? -27.011 6.374 41.702 1.00 89.94 101 ALA A C 1
ATOM 713 O O . ALA A 1 101 ? -27.942 6.468 42.503 1.00 89.94 101 ALA A O 1
ATOM 714 N N . ALA A 1 102 ? -27.146 5.742 40.532 1.00 92.38 102 ALA A N 1
ATOM 715 C CA . ALA A 1 102 ? -28.354 5.028 40.134 1.00 92.38 102 ALA A CA 1
ATOM 716 C C . ALA A 1 102 ? -28.339 3.574 40.626 1.00 92.38 102 ALA A C 1
ATOM 718 O O . ALA A 1 102 ? -27.289 2.943 40.735 1.00 92.38 102 ALA A O 1
ATOM 719 N N . TYR A 1 103 ? -29.523 3.011 40.876 1.00 92.00 103 TYR A N 1
ATOM 720 C CA . TYR A 1 103 ? -29.659 1.624 41.341 1.00 92.00 103 TYR A CA 1
ATOM 721 C C . TYR A 1 103 ? -29.248 0.581 40.306 1.00 92.00 103 TYR A C 1
ATOM 723 O O . TYR A 1 103 ? -28.801 -0.505 40.662 1.00 92.00 103 TYR A O 1
ATOM 731 N N . ASN A 1 104 ? -29.427 0.906 39.033 1.00 94.31 104 ASN A N 1
ATOM 732 C CA . ASN A 1 104 ? -29.092 0.064 37.896 1.00 94.31 104 ASN A CA 1
ATOM 733 C C . ASN A 1 104 ? -27.814 0.537 37.195 1.00 94.31 104 ASN A C 1
ATOM 735 O O . ASN A 1 104 ? -27.703 0.364 35.986 1.00 94.31 104 ASN A O 1
ATOM 739 N N . TYR A 1 105 ? -26.881 1.149 37.935 1.00 94.62 105 TYR A N 1
ATOM 740 C CA . TYR A 1 105 ? -25.559 1.480 37.410 1.00 94.62 105 TYR A CA 1
ATOM 741 C C . TYR A 1 105 ? -24.904 0.246 36.773 1.00 94.62 105 TYR A C 1
ATOM 743 O O . TYR A 1 105 ? -24.761 -0.794 37.421 1.00 94.62 105 TYR A O 1
ATOM 751 N N . ASP A 1 106 ? -24.487 0.384 35.519 1.00 96.44 106 ASP A N 1
ATOM 752 C CA . ASP A 1 106 ? -23.752 -0.619 34.764 1.00 96.44 106 ASP A CA 1
ATOM 753 C C . ASP A 1 106 ? -22.320 -0.119 34.547 1.00 96.44 106 ASP A C 1
ATOM 755 O O . ASP A 1 106 ? -22.065 0.809 33.780 1.00 96.44 106 ASP A O 1
ATOM 759 N N . SER A 1 107 ? -21.363 -0.748 35.231 1.00 95.50 107 SER A N 1
ATOM 760 C CA . SER A 1 107 ? -19.944 -0.404 35.109 1.00 95.50 107 SER A CA 1
ATOM 761 C C . SER A 1 107 ? -19.319 -0.828 33.781 1.00 95.50 107 SER A C 1
ATOM 763 O O . SER A 1 107 ? -18.191 -0.427 33.492 1.00 95.50 107 SER A O 1
ATOM 765 N N . THR A 1 108 ? -20.020 -1.637 32.984 1.00 93.81 108 THR A N 1
ATOM 766 C CA . THR A 1 108 ? -19.594 -2.042 31.641 1.00 93.81 108 THR A CA 1
ATOM 767 C C . THR A 1 108 ? -20.153 -1.135 30.550 1.00 93.81 108 THR A C 1
ATOM 769 O O . THR A 1 108 ? -19.642 -1.171 29.431 1.00 93.81 108 THR A O 1
ATOM 772 N N . ALA A 1 109 ? -21.147 -0.297 30.868 1.00 94.69 109 ALA A N 1
ATOM 773 C CA . ALA A 1 109 ? -21.733 0.635 29.919 1.00 94.69 109 ALA A CA 1
ATOM 774 C C . ALA A 1 109 ? -20.701 1.668 29.448 1.00 94.69 109 ALA A C 1
ATOM 776 O O . ALA A 1 109 ? -20.042 2.345 30.240 1.00 94.69 109 ALA A O 1
ATOM 777 N N . THR A 1 110 ? -20.587 1.807 28.131 1.00 92.44 110 THR A N 1
ATOM 778 C CA . THR A 1 110 ? -19.754 2.818 27.470 1.00 92.44 110 THR A CA 1
ATOM 779 C C . THR A 1 110 ? -20.586 3.992 26.957 1.00 92.44 110 THR A C 1
ATOM 781 O O . THR A 1 110 ? -20.017 5.021 26.600 1.00 92.44 110 THR A O 1
ATOM 784 N N . VAL A 1 111 ? -21.915 3.837 26.903 1.00 94.44 111 VAL A N 1
ATOM 785 C CA . VAL A 1 111 ? -22.881 4.858 26.477 1.00 94.44 111 VAL A CA 1
ATOM 786 C C . VAL A 1 111 ? -24.107 4.813 27.390 1.00 94.44 111 VAL A C 1
ATOM 788 O O . VAL A 1 111 ? -24.701 3.750 27.574 1.00 94.44 111 VAL A O 1
ATOM 791 N N . ASP A 1 112 ? -24.499 5.973 27.927 1.00 95.06 112 ASP A N 1
ATOM 792 C CA . ASP A 1 112 ? -25.707 6.108 28.742 1.00 95.06 112 ASP A CA 1
ATOM 793 C C . ASP A 1 112 ? -26.949 5.943 27.865 1.00 95.06 112 ASP A C 1
ATOM 795 O O . ASP A 1 112 ? -27.135 6.654 26.875 1.00 95.06 112 ASP A O 1
ATOM 799 N N . ASP A 1 113 ? -27.801 4.989 28.223 1.00 96.00 113 ASP A N 1
ATOM 800 C CA . ASP A 1 113 ? -29.036 4.695 27.499 1.00 96.00 113 ASP A CA 1
ATOM 801 C C . ASP A 1 113 ? -30.265 5.393 28.096 1.00 96.00 113 ASP A C 1
ATOM 803 O O . ASP A 1 113 ? -31.382 5.214 27.606 1.00 96.00 113 ASP A O 1
ATOM 807 N N . GLY A 1 114 ? -30.070 6.201 29.144 1.00 94.19 114 GLY A N 1
ATOM 808 C CA . GLY A 1 114 ? -31.142 6.919 29.827 1.00 94.19 114 GLY A CA 1
ATOM 809 C C . GLY A 1 114 ? -32.023 6.022 30.699 1.00 94.19 114 GLY A C 1
ATOM 810 O O . GLY A 1 114 ? -33.050 6.482 31.198 1.00 94.19 114 GLY A O 1
ATOM 811 N N . SER A 1 115 ? -31.638 4.760 30.919 1.00 95.00 115 SER A N 1
ATOM 812 C CA . SER A 1 115 ? -32.377 3.831 31.782 1.00 95.00 115 SER A CA 1
ATOM 813 C C . SER A 1 115 ? -32.135 4.060 33.279 1.00 95.00 115 SER A C 1
ATOM 815 O O . SER A 1 115 ? -32.693 3.330 34.097 1.00 95.00 115 SER A O 1
ATOM 817 N N . CYS A 1 116 ? -31.310 5.038 33.670 1.00 94.94 116 CYS A N 1
ATOM 818 C CA . CYS A 1 116 ? -30.933 5.269 35.063 1.00 94.94 116 CYS A CA 1
ATOM 819 C C . CYS A 1 116 ? -32.137 5.460 35.999 1.00 94.94 116 CYS A C 1
ATOM 821 O O . CYS A 1 116 ? -32.944 6.379 35.852 1.00 94.94 116 CYS A O 1
ATOM 823 N N . VAL A 1 117 ? -32.194 4.634 37.040 1.00 92.12 117 VAL A N 1
ATOM 824 C CA . VAL A 1 117 ? -33.188 4.690 38.108 1.00 92.12 117 VAL A CA 1
ATOM 825 C C . VAL A 1 117 ? -32.553 5.351 39.323 1.00 92.12 117 VAL A C 1
ATOM 827 O O . VAL A 1 117 ? -31.803 4.730 40.081 1.00 92.12 117 VAL A O 1
ATOM 830 N N . VAL A 1 118 ? -32.867 6.629 39.511 1.00 85.38 118 VAL A N 1
ATOM 831 C CA . VAL A 1 118 ? -32.577 7.369 40.744 1.00 85.38 118 VAL A CA 1
ATOM 832 C C . VAL A 1 118 ? -33.807 7.353 41.644 1.00 85.38 118 VAL A C 1
ATOM 834 O O . VAL A 1 118 ? -34.933 7.230 41.155 1.00 85.38 118 VAL A O 1
ATOM 837 N N . LEU A 1 119 ? -33.613 7.473 42.961 1.00 74.12 119 LEU A N 1
ATOM 838 C CA . LEU A 1 119 ? -34.736 7.669 43.877 1.00 74.12 119 LEU A CA 1
ATOM 839 C C . LEU A 1 119 ? -35.596 8.826 43.366 1.00 74.12 119 LEU A C 1
ATOM 841 O O . LEU A 1 119 ? -35.122 9.959 43.257 1.00 74.12 119 LEU A O 1
ATOM 845 N N . SER A 1 120 ? -36.869 8.552 43.079 1.00 68.06 120 SER A N 1
ATOM 846 C CA . SER A 1 120 ? -37.859 9.622 43.033 1.00 68.06 120 SER A CA 1
ATOM 847 C C . SER A 1 120 ? -37.785 10.335 44.386 1.00 68.06 120 SER A C 1
ATOM 849 O O . SER A 1 120 ? -37.691 9.640 45.408 1.00 68.06 120 SER A O 1
ATOM 851 N N . PRO A 1 121 ? -37.812 11.680 44.449 1.00 63.69 121 PRO A N 1
ATOM 852 C CA . PRO A 1 121 ? -37.986 12.337 45.733 1.00 63.69 121 PRO A CA 1
ATOM 853 C C . PRO A 1 121 ? -39.215 11.719 46.418 1.00 63.69 121 PRO A C 1
ATOM 855 O O . PRO A 1 121 ? -40.195 11.412 45.726 1.00 63.69 121 PRO A O 1
ATOM 858 N N . PRO A 1 122 ? -39.157 11.466 47.739 1.00 59.16 122 PRO A N 1
ATOM 859 C CA . PRO A 1 122 ? -40.287 10.894 48.455 1.00 59.16 122 PRO A CA 1
ATOM 860 C C . PRO A 1 122 ? -41.544 11.712 48.132 1.00 59.16 122 PRO A C 1
ATOM 862 O O . PRO A 1 122 ? -41.436 12.937 47.999 1.00 59.16 122 PRO A O 1
ATOM 865 N N . PRO A 1 123 ? -42.715 11.065 47.962 1.00 65.50 123 PRO A N 1
ATOM 866 C CA . PRO A 1 123 ? -43.946 11.780 47.659 1.00 65.50 123 PRO A CA 1
ATOM 867 C C . PRO A 1 123 ? -44.116 12.920 48.660 1.00 65.50 123 PRO A C 1
ATOM 869 O O . PRO A 1 123 ? -43.870 12.737 49.856 1.00 65.50 123 PRO A O 1
ATOM 872 N N . SER A 1 124 ? -44.477 14.099 48.147 1.00 68.00 124 SER A N 1
ATOM 873 C CA . SER A 1 124 ? -44.673 15.304 48.946 1.00 68.00 124 SER A CA 1
ATOM 874 C C . SER A 1 124 ? -45.474 14.957 50.204 1.00 68.00 124 SER A C 1
ATOM 876 O O . SER A 1 124 ? -46.477 14.243 50.078 1.00 68.00 124 SER A O 1
ATOM 878 N N . PRO A 1 125 ? -45.066 15.429 51.398 1.00 72.62 125 PRO A N 1
ATOM 879 C CA . PRO A 1 125 ? -45.835 15.189 52.610 1.00 72.62 125 PRO A CA 1
ATOM 880 C C . PRO A 1 125 ? -47.297 15.586 52.368 1.00 72.62 125 PRO A C 1
ATOM 882 O O . PRO A 1 125 ? -47.531 16.612 51.715 1.00 72.62 125 PRO A O 1
ATOM 885 N N . PRO A 1 126 ? -48.280 14.799 52.843 1.00 75.44 126 PRO A N 1
ATOM 886 C CA . PRO A 1 126 ? -49.677 15.181 52.712 1.00 75.44 126 PRO A CA 1
ATOM 887 C C . PRO A 1 126 ? -49.874 16.590 53.294 1.00 75.44 126 PRO A C 1
ATOM 889 O O . PRO A 1 126 ? -49.250 16.909 54.313 1.00 75.44 126 PRO A O 1
ATOM 892 N N . PRO A 1 127 ? -50.684 17.451 52.649 1.00 75.19 127 PRO A N 1
ATOM 893 C CA . PRO A 1 127 ? -50.877 18.819 53.108 1.00 75.19 127 PRO A CA 1
ATOM 894 C C . PRO A 1 127 ? -51.349 18.825 54.564 1.00 75.19 127 PRO A C 1
ATOM 896 O O . PRO A 1 127 ? -52.200 18.020 54.953 1.00 75.19 127 PRO A O 1
ATOM 899 N N . SER A 1 128 ? -50.768 19.721 55.363 1.00 72.31 128 SER A N 1
ATOM 900 C CA . SER A 1 128 ? -51.106 19.893 56.775 1.00 72.31 128 SER A CA 1
ATOM 901 C C . SER A 1 128 ? -52.619 20.098 56.937 1.00 72.31 128 SER A C 1
ATOM 903 O O . SER A 1 128 ? -53.190 20.878 56.168 1.00 72.31 128 SER A O 1
ATOM 905 N N . PRO A 1 129 ? -53.278 19.435 57.907 1.00 76.88 129 PRO A N 1
ATOM 906 C CA . PRO A 1 129 ? -54.685 19.687 58.194 1.00 76.88 129 PRO A CA 1
ATOM 907 C C . PRO A 1 129 ? -54.927 21.172 58.526 1.00 76.88 129 PRO A C 1
ATOM 909 O O . PRO A 1 129 ? -54.030 21.795 59.103 1.00 76.88 129 PRO A O 1
ATOM 912 N N . PRO A 1 130 ? -56.096 21.723 58.147 1.00 78.88 130 PRO A N 1
ATOM 913 C CA . PRO A 1 130 ? -56.443 23.128 58.363 1.00 78.88 130 PRO A CA 1
ATOM 914 C C . PRO A 1 130 ? -56.571 23.509 59.842 1.00 78.88 130 PRO A C 1
ATOM 916 O O . PRO A 1 130 ? -56.935 22.632 60.661 1.00 78.88 130 PRO A O 1
#

pLDDT: mean 91.16, std 8.92, range [59.16, 98.38]

Sequence (130 aa):
ENYDSTATALDDSCVFVAMGCTDTAASTYTPGANMDDGSCLYDVFGCTDPTSLNYDSLATVEQGCTFVVTGCMDSSGINYAADANTAAACAYEVKGCMSPAAYNYDSTATVDDGSCVVLSPPPSPPPSPP

Radius of gyration: 39.21 Å; chains: 1; bounding box: 97×31×111 Å

Organism: 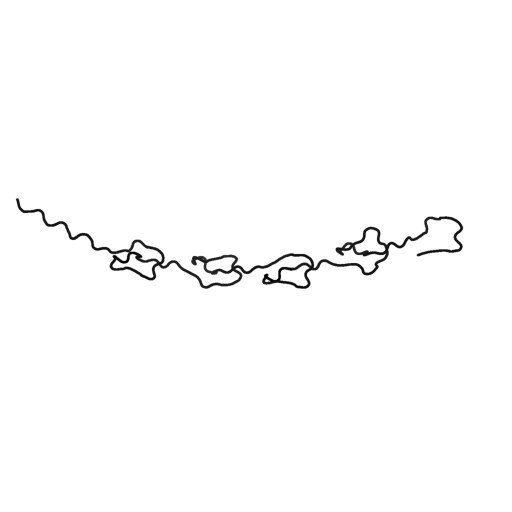NCBI:txid72548

Foldseek 3Di:
DPDDPPDPDCPVPDDDADEFCCDPQFPGHDPPHPHYPPNGHHADEFACDPQFPTHDVPGPDHDDTHHADEADCDPQFPRHDVSHPHYDDGHHADEFQCDPQFPGHDPPGPDYPVPGHHDDPPPDPDDDDD

Secondary structure (DSSP, 8-state):
----TT--S--S------BS---TTSTT--TT--B--S------EEB--TTSTTB-TT-SEE-------EEBS-TTSTTB-TT-SEE-PPP---EEB--TTSTTB-TT-SEE-S---PPPPPP-PPPPP-